Protein AF-A0A8S2T6W1-F1 (afdb_monomer)

Sequence (109 aa):
CVDIVRSSWGAINRIGSTASGLQRLGNLFKLCNPLKSVDELKNWLLDMYGNIAMVDYPYPTSFLADLPAFPARVFCSNVTSAILRLRKNDDEDVVRRIIKGTNVFFNYT

Secondary structure (DSSP, 8-state):
-HHHHHHHHHHHHHHTTSHHHHHHHHHHTT-SS--S-HHHHHHHHHHHHHHHHHT--SS-EESSSEE-SSHHHHHHHHHHS---S--TT-HHHHHHHHHHHHHHHHS--

Structure (mmCIF, N/CA/C/O backbone):
data_AF-A0A8S2T6W1-F1
#
_entry.id   AF-A0A8S2T6W1-F1
#
loop_
_atom_site.group_PDB
_atom_site.id
_atom_site.type_symbol
_atom_site.label_atom_id
_atom_site.label_alt_id
_atom_site.label_comp_id
_atom_site.label_asym_id
_atom_site.label_entity_id
_atom_site.label_seq_id
_atom_site.pdbx_PDB_ins_code
_atom_site.Cartn_x
_atom_site.Cartn_y
_atom_site.Cartn_z
_atom_site.occupancy
_atom_site.B_iso_or_equiv
_atom_site.auth_seq_id
_atom_site.auth_comp_id
_atom_site.auth_asym_id
_atom_site.auth_atom_id
_atom_site.pdbx_PDB_model_num
ATOM 1 N N . CYS A 1 1 ? 1.635 -12.422 -4.106 1.00 92.12 1 CYS A N 1
ATOM 2 C CA . CYS A 1 1 ? 1.424 -10.959 -4.030 1.00 92.12 1 CYS A CA 1
ATOM 3 C C . CYS A 1 1 ? -0.065 -10.645 -3.963 1.00 92.12 1 CYS A C 1
ATOM 5 O O . CYS A 1 1 ? -0.513 -10.195 -2.918 1.00 92.12 1 CYS A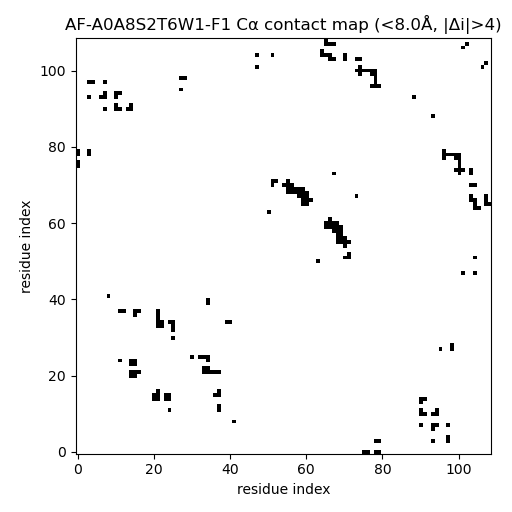 O 1
ATOM 7 N N . VAL A 1 2 ? -0.832 -10.975 -5.011 1.00 94.75 2 VAL A N 1
ATOM 8 C CA . VAL A 1 2 ? -2.289 -10.748 -5.090 1.00 94.75 2 VAL A CA 1
ATOM 9 C C . VAL A 1 2 ? -3.044 -11.222 -3.846 1.00 94.75 2 VAL A C 1
ATOM 11 O O . VAL A 1 2 ? -3.838 -10.463 -3.311 1.00 94.75 2 VAL A O 1
ATOM 14 N N . ASP A 1 3 ? -2.766 -12.423 -3.333 1.00 93.62 3 ASP A N 1
ATOM 15 C CA . ASP A 1 3 ? -3.500 -12.943 -2.169 1.00 93.62 3 ASP A CA 1
ATOM 16 C C . ASP A 1 3 ? -3.275 -12.132 -0.887 1.00 93.62 3 ASP A C 1
ATOM 18 O O . ASP A 1 3 ? -4.201 -11.988 -0.097 1.00 93.62 3 ASP A O 1
ATOM 22 N N . ILE A 1 4 ? -2.082 -11.553 -0.705 1.00 93.38 4 ILE A N 1
ATOM 23 C CA . ILE A 1 4 ? -1.765 -10.686 0.444 1.00 93.38 4 ILE A CA 1
ATOM 24 C C . ILE A 1 4 ? -2.468 -9.336 0.289 1.00 93.38 4 ILE A C 1
ATOM 26 O O . ILE A 1 4 ? -3.043 -8.827 1.244 1.00 93.38 4 ILE A O 1
ATOM 30 N N . VAL A 1 5 ? -2.475 -8.771 -0.924 1.00 95.94 5 VAL A N 1
ATOM 31 C CA . VAL A 1 5 ? -3.226 -7.538 -1.215 1.00 95.94 5 VAL A CA 1
ATOM 32 C C . VAL A 1 5 ? -4.729 -7.767 -1.03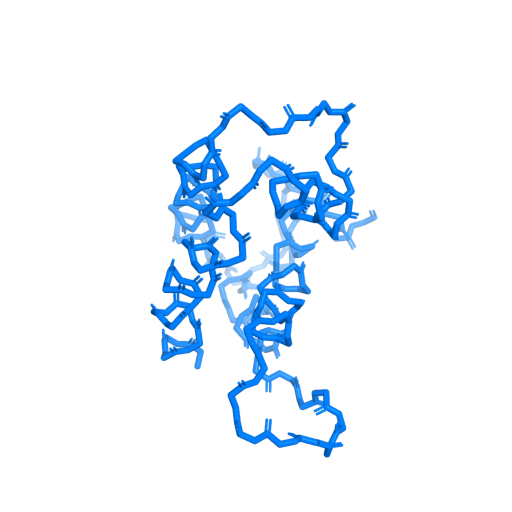9 1.00 95.94 5 VAL A C 1
ATOM 34 O O . VAL A 1 5 ? -5.427 -6.927 -0.492 1.00 95.94 5 VAL A O 1
ATOM 37 N N . ARG A 1 6 ? -5.251 -8.927 -1.445 1.00 96.06 6 ARG A N 1
ATOM 38 C CA . ARG A 1 6 ? -6.667 -9.261 -1.265 1.00 96.06 6 ARG A CA 1
ATOM 39 C C . ARG A 1 6 ? -7.022 -9.459 0.210 1.00 96.06 6 ARG A C 1
ATOM 41 O O . ARG A 1 6 ? -8.079 -9.003 0.640 1.00 96.06 6 ARG A O 1
ATOM 48 N N . SER A 1 7 ? -6.172 -10.139 0.981 1.00 95.00 7 SER A N 1
ATOM 49 C CA . SER A 1 7 ? -6.424 -10.379 2.406 1.00 95.00 7 SER A CA 1
ATOM 50 C C . SER A 1 7 ? -6.259 -9.120 3.261 1.00 95.00 7 SER A C 1
ATOM 52 O O . SER A 1 7 ? -6.933 -9.004 4.290 1.00 95.00 7 SER A O 1
ATOM 54 N N . SER A 1 8 ? -5.434 -8.159 2.826 1.00 96.19 8 SER A N 1
ATOM 55 C CA . SER A 1 8 ? -5.196 -6.913 3.561 1.00 96.19 8 SER A CA 1
ATOM 56 C C . SER A 1 8 ? -6.456 -6.077 3.737 1.00 96.19 8 SER A C 1
ATOM 58 O O . SER A 1 8 ? -6.626 -5.478 4.793 1.00 96.19 8 SER A O 1
ATOM 60 N N . TRP A 1 9 ? -7.391 -6.101 2.785 1.00 98.06 9 TRP A N 1
ATOM 61 C CA . TRP A 1 9 ? -8.672 -5.403 2.924 1.00 98.06 9 TRP A CA 1
ATOM 62 C C . TRP A 1 9 ? -9.465 -5.884 4.139 1.00 98.06 9 TRP A C 1
ATOM 64 O O . TRP A 1 9 ? -9.993 -5.080 4.906 1.00 98.06 9 TRP A O 1
ATOM 74 N N . GLY A 1 10 ? -9.506 -7.202 4.348 1.00 97.75 10 GLY A N 1
ATOM 75 C CA . GLY A 1 10 ? -10.135 -7.793 5.524 1.00 97.75 10 GLY A CA 1
ATOM 76 C C . GLY A 1 10 ? -9.387 -7.449 6.811 1.00 97.75 10 GLY A C 1
ATOM 77 O O . GLY A 1 10 ? -10.025 -7.133 7.810 1.00 97.75 10 GLY A O 1
ATOM 78 N N . ALA A 1 11 ? -8.052 -7.474 6.775 1.00 96.81 11 ALA A N 1
ATOM 79 C CA . ALA A 1 11 ? -7.210 -7.132 7.919 1.00 96.81 11 ALA A CA 1
ATOM 80 C C . ALA A 1 11 ? -7.380 -5.664 8.347 1.00 96.81 11 ALA A C 1
ATOM 82 O O . ALA A 1 11 ? -7.593 -5.383 9.522 1.00 96.81 11 ALA A O 1
ATOM 83 N N . ILE A 1 12 ? -7.377 -4.731 7.391 1.00 98.19 12 ILE A N 1
ATOM 84 C CA . ILE A 1 12 ? -7.609 -3.300 7.627 1.00 98.19 12 ILE A CA 1
ATOM 85 C C . ILE A 1 12 ? -8.990 -3.078 8.247 1.00 98.19 12 ILE A C 1
ATOM 87 O O . ILE A 1 12 ? -9.095 -2.364 9.240 1.00 98.19 12 ILE A O 1
ATOM 91 N N . ASN A 1 13 ? -10.035 -3.719 7.712 1.00 98.31 13 ASN A N 1
ATOM 92 C CA . ASN A 1 13 ? -11.385 -3.605 8.266 1.00 98.31 13 ASN A CA 1
ATOM 93 C C . ASN A 1 13 ? -11.465 -4.134 9.707 1.00 98.31 13 ASN A C 1
ATOM 95 O O . ASN A 1 13 ? -12.103 -3.507 10.548 1.00 98.31 13 ASN A O 1
ATOM 99 N N . ARG A 1 14 ? -10.829 -5.277 10.000 1.00 97.81 14 ARG A N 1
ATOM 100 C CA . ARG A 1 14 ? -10.832 -5.876 11.345 1.00 97.81 14 ARG A CA 1
ATOM 101 C C . ARG A 1 14 ? -10.047 -5.046 12.355 1.00 97.81 14 ARG A C 1
ATOM 103 O O . ARG A 1 14 ? -10.539 -4.831 13.454 1.00 97.81 14 ARG A O 1
ATOM 110 N N . ILE A 1 15 ? -8.865 -4.546 11.988 1.00 97.19 15 ILE A N 1
ATOM 111 C CA . ILE A 1 15 ? -8.077 -3.676 12.872 1.00 97.19 15 ILE A CA 1
ATOM 112 C C . ILE A 1 15 ? -8.815 -2.352 13.077 1.00 97.19 15 ILE A C 1
ATOM 114 O O . ILE A 1 15 ? -9.000 -1.923 14.208 1.00 97.19 15 ILE A O 1
ATOM 118 N N . GLY A 1 16 ? -9.266 -1.710 12.000 1.00 97.81 16 GLY A N 1
ATOM 119 C CA . GLY A 1 16 ? -9.879 -0.383 12.024 1.00 97.81 16 GLY A CA 1
ATOM 120 C C . GLY A 1 16 ? -11.348 -0.340 12.451 1.00 97.81 16 GLY A C 1
ATOM 121 O O . GLY A 1 16 ? -11.969 0.711 12.325 1.00 97.81 16 GLY A O 1
ATOM 122 N N . SER A 1 17 ? -11.921 -1.434 12.966 1.00 97.69 17 SER A N 1
ATOM 123 C CA . SER A 1 17 ? -13.318 -1.464 13.430 1.00 97.69 17 SER A CA 1
ATOM 124 C C . SER A 1 17 ? -13.548 -0.690 14.735 1.00 97.69 17 SER A C 1
ATOM 126 O O . SER A 1 17 ? -14.682 -0.563 15.191 1.00 97.69 17 SER A O 1
ATOM 128 N N . THR A 1 18 ? -12.479 -0.207 15.370 1.00 98.00 18 THR A N 1
ATOM 129 C CA . THR A 1 18 ? -12.510 0.562 16.618 1.00 98.00 18 THR A CA 1
ATOM 130 C C . THR A 1 18 ? -11.686 1.841 16.480 1.00 98.00 18 THR A C 1
ATOM 132 O O . THR A 1 18 ? -10.775 1.916 15.656 1.00 98.00 18 THR A O 1
ATOM 135 N N . ALA A 1 19 ? -11.956 2.845 17.319 1.00 97.50 19 ALA A N 1
ATOM 136 C CA . ALA A 1 19 ? -11.198 4.100 17.314 1.00 97.50 19 ALA A CA 1
ATOM 137 C C . ALA A 1 19 ? -9.702 3.894 17.629 1.00 97.50 19 ALA A C 1
ATOM 139 O O . ALA A 1 19 ? -8.841 4.462 16.958 1.00 97.50 19 ALA A O 1
ATOM 140 N N . SER A 1 20 ? -9.378 3.029 18.598 1.00 97.62 20 SER A N 1
ATOM 141 C CA . SER A 1 20 ? -7.990 2.647 18.900 1.00 97.62 20 SER A CA 1
ATOM 142 C C . SER A 1 20 ? -7.348 1.878 17.743 1.00 97.62 20 SER A C 1
ATOM 144 O O . SER A 1 20 ? -6.164 2.049 17.463 1.00 97.62 20 SER A O 1
ATOM 146 N N . GLY A 1 21 ? -8.137 1.082 17.026 1.00 97.81 21 GLY A N 1
ATOM 147 C CA . GLY A 1 21 ? -7.757 0.409 15.793 1.00 97.81 21 GLY A CA 1
ATOM 148 C C . GLY A 1 21 ? -7.403 1.354 14.644 1.00 97.81 21 GLY A C 1
ATOM 149 O O . GLY A 1 21 ? -6.361 1.196 14.009 1.00 97.81 21 GLY A O 1
ATOM 150 N N . LEU A 1 22 ? -8.220 2.384 14.405 1.00 98.12 22 LEU A N 1
ATOM 151 C CA . LEU A 1 22 ? -7.927 3.440 13.428 1.00 98.12 22 LEU A CA 1
ATOM 152 C C . LEU A 1 22 ? -6.653 4.205 13.794 1.00 98.12 22 LEU A C 1
ATOM 154 O O . LEU A 1 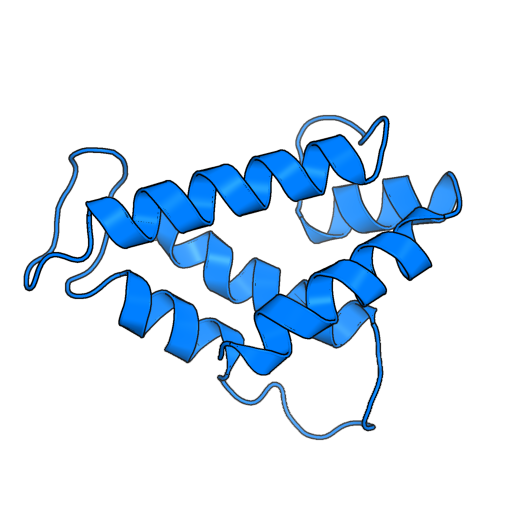22 ? -5.800 4.429 12.935 1.00 98.12 22 LEU A O 1
ATOM 158 N N . GLN A 1 23 ? -6.480 4.540 15.076 1.00 97.94 23 GLN A N 1
ATOM 159 C CA . GLN A 1 23 ? -5.245 5.146 15.569 1.00 97.94 23 GLN A CA 1
ATOM 160 C C . GLN A 1 23 ? -4.041 4.219 15.349 1.00 97.94 23 GLN A C 1
ATOM 162 O O . GLN A 1 23 ? -2.982 4.665 14.908 1.00 97.94 23 GLN A O 1
ATOM 167 N N . ARG A 1 24 ? -4.198 2.915 15.608 1.00 97.62 24 ARG A N 1
ATOM 168 C CA . ARG A 1 24 ? -3.157 1.909 15.369 1.00 97.62 24 ARG A CA 1
ATOM 169 C C . ARG A 1 24 ? -2.769 1.845 13.895 1.00 97.62 24 ARG A C 1
ATOM 171 O O . ARG A 1 24 ? -1.576 1.865 13.609 1.00 97.62 24 ARG A O 1
ATOM 178 N N . LEU A 1 25 ? -3.736 1.815 12.978 1.00 98.00 25 LEU A N 1
ATOM 179 C CA . LEU A 1 25 ? -3.478 1.862 11.536 1.00 98.00 25 LEU A CA 1
ATOM 180 C C . LEU A 1 25 ? -2.747 3.148 11.144 1.00 98.00 25 LEU A C 1
ATOM 182 O O . LEU A 1 25 ? -1.709 3.067 10.493 1.00 98.00 25 LEU A O 1
ATOM 186 N N . GLY A 1 26 ? -3.217 4.313 11.599 1.00 97.44 26 GLY A N 1
ATOM 187 C CA . GLY A 1 26 ? -2.545 5.590 11.341 1.00 97.44 26 GLY A CA 1
ATOM 188 C C . GLY A 1 26 ? -1.080 5.581 11.786 1.00 97.44 26 GLY A C 1
ATOM 189 O O . GLY A 1 26 ? -0.197 5.962 11.021 1.00 97.44 26 GLY A O 1
ATOM 190 N N . ASN A 1 27 ? -0.805 5.035 12.973 1.00 97.12 27 ASN A N 1
ATOM 191 C CA . ASN A 1 27 ? 0.553 4.896 13.500 1.00 97.12 27 ASN A CA 1
ATOM 192 C C . ASN A 1 27 ? 1.413 3.909 12.693 1.00 97.12 27 ASN A C 1
ATOM 194 O O . ASN A 1 27 ? 2.587 4.180 12.449 1.00 97.12 27 ASN A O 1
ATOM 198 N N . LEU A 1 28 ? 0.855 2.766 12.278 1.00 95.38 28 LEU A N 1
ATOM 199 C CA . LEU A 1 28 ? 1.573 1.768 11.474 1.00 95.38 28 LEU A CA 1
ATOM 200 C C . LEU A 1 28 ? 1.992 2.335 10.115 1.00 95.38 28 LEU A C 1
ATOM 202 O O . LEU A 1 28 ? 3.138 2.154 9.705 1.00 95.38 28 LEU A O 1
ATOM 206 N N . PHE A 1 29 ? 1.078 3.043 9.452 1.00 95.62 29 PHE A N 1
ATOM 207 C CA . PHE A 1 29 ? 1.326 3.721 8.180 1.00 95.62 29 PHE A CA 1
ATOM 208 C C . PHE A 1 29 ? 2.101 5.039 8.331 1.00 95.62 29 PHE A C 1
ATOM 210 O O . PHE A 1 29 ? 2.461 5.637 7.323 1.00 95.62 29 PHE A O 1
ATOM 217 N N . LYS A 1 30 ? 2.387 5.479 9.567 1.00 95.62 30 LYS A N 1
ATOM 218 C CA . LYS A 1 30 ? 3.038 6.762 9.880 1.00 95.62 30 LYS A CA 1
ATOM 219 C C . LYS A 1 30 ? 2.336 7.960 9.225 1.00 95.62 30 LYS A C 1
ATOM 221 O O . LYS A 1 30 ? 2.989 8.859 8.702 1.00 95.62 30 LYS A O 1
ATOM 226 N N . LEU A 1 31 ? 1.006 7.957 9.231 1.00 95.25 31 LEU A N 1
ATOM 227 C CA . LEU A 1 31 ? 0.218 9.033 8.635 1.00 95.25 31 LEU A CA 1
ATOM 228 C C . LEU A 1 31 ? 0.353 10.319 9.454 1.00 95.25 31 LEU A C 1
ATOM 230 O O . LEU A 1 31 ? 0.371 10.287 10.683 1.00 95.25 31 LEU A O 1
ATOM 234 N N . CYS A 1 32 ? 0.396 11.459 8.765 1.00 95.31 32 CYS A N 1
ATOM 235 C CA . CYS A 1 32 ? 0.514 12.770 9.405 1.00 95.31 32 CYS A CA 1
ATOM 236 C C . CYS A 1 32 ? -0.745 13.157 10.194 1.00 95.31 32 CYS A C 1
ATOM 238 O O . CYS A 1 32 ? -0.657 13.884 11.178 1.00 95.31 32 CYS A O 1
ATOM 240 N N . ASN A 1 33 ? -1.911 12.676 9.751 1.00 95.75 33 ASN A N 1
ATOM 241 C CA . ASN A 1 33 ? -3.207 12.960 10.357 1.00 95.75 33 ASN A CA 1
ATOM 242 C C . ASN A 1 33 ? -3.898 11.657 10.791 1.00 95.75 33 ASN A C 1
ATOM 244 O O . ASN A 1 33 ? -3.727 10.629 10.129 1.00 95.75 33 ASN A O 1
ATOM 248 N N . PRO A 1 34 ? -4.704 11.683 11.869 1.00 95.88 34 PRO A N 1
ATOM 249 C CA . PRO A 1 34 ? -5.503 10.532 12.272 1.00 95.88 34 PRO A CA 1
ATOM 250 C C . PRO A 1 34 ? -6.511 10.127 11.189 1.00 95.88 34 PRO A C 1
ATOM 252 O O . PRO A 1 34 ? -7.184 10.986 10.618 1.00 95.88 34 PRO A O 1
ATOM 255 N N . LEU A 1 35 ? -6.664 8.819 10.967 1.00 97.00 35 LEU A N 1
ATOM 256 C CA . LEU A 1 35 ? -7.686 8.275 10.070 1.00 97.00 35 LEU A CA 1
ATOM 257 C C . LEU A 1 35 ? -9.083 8.514 10.636 1.00 97.00 35 LEU A C 1
ATOM 259 O O . LEU A 1 35 ? -9.352 8.182 11.795 1.00 97.00 35 LEU A O 1
ATOM 263 N N . LYS A 1 36 ? -9.990 9.019 9.797 1.00 95.06 36 LYS A N 1
ATOM 264 C CA . LYS A 1 36 ? -11.407 9.170 10.166 1.00 95.06 36 LYS A CA 1
ATOM 265 C C . LYS A 1 36 ? -12.200 7.891 9.924 1.00 95.06 36 LYS A C 1
ATOM 267 O O . LYS A 1 36 ? -13.167 7.624 10.631 1.00 95.06 36 LYS A O 1
ATOM 272 N N . SER A 1 37 ? -11.799 7.101 8.930 1.00 97.31 37 SER A N 1
ATOM 273 C CA . SER A 1 37 ? -12.411 5.815 8.606 1.00 97.31 37 SER A CA 1
ATOM 274 C C . SER A 1 37 ? -11.415 4.879 7.923 1.00 97.31 37 SER A C 1
ATOM 276 O O . SER A 1 37 ? -10.373 5.300 7.419 1.00 97.31 37 SER A O 1
ATOM 278 N N . VAL A 1 38 ? -11.751 3.588 7.872 1.00 97.69 38 VAL A N 1
ATOM 279 C CA . VAL A 1 38 ? -10.979 2.604 7.097 1.00 97.69 38 VAL A CA 1
ATOM 280 C C . VAL A 1 38 ? -11.043 2.863 5.592 1.00 97.69 38 VAL A C 1
ATOM 282 O O . VAL A 1 38 ? -10.109 2.510 4.878 1.00 97.69 38 VAL A O 1
ATOM 285 N N . ASP A 1 39 ? -12.116 3.484 5.100 1.00 98.12 39 ASP A N 1
ATOM 286 C CA . ASP A 1 39 ? -12.292 3.733 3.668 1.00 98.12 39 ASP A CA 1
ATOM 287 C C . ASP A 1 39 ? -11.346 4.817 3.149 1.00 98.12 39 ASP A C 1
ATOM 289 O O . ASP A 1 39 ? -10.872 4.705 2.024 1.00 98.12 39 ASP A O 1
ATOM 293 N N . GLU A 1 40 ? -10.981 5.797 3.981 1.00 97.31 40 GLU A N 1
ATOM 294 C CA . GLU A 1 40 ? -9.939 6.781 3.657 1.00 97.31 40 GLU A CA 1
ATOM 295 C C . GLU A 1 40 ? -8.608 6.086 3.325 1.00 97.31 40 GLU A C 1
ATOM 297 O O . GLU A 1 40 ? -8.036 6.295 2.254 1.00 97.31 40 GLU A O 1
ATOM 302 N N . LEU A 1 41 ? -8.165 5.175 4.198 1.00 97.94 41 LEU A N 1
ATOM 303 C CA . LEU A 1 41 ? -6.946 4.395 3.982 1.00 97.94 41 LEU A CA 1
ATOM 304 C C . LEU A 1 41 ? -7.064 3.472 2.761 1.00 97.94 41 LEU A C 1
ATOM 306 O O . LEU A 1 41 ? -6.113 3.324 1.995 1.00 97.94 41 LEU A O 1
ATOM 310 N N . LYS A 1 42 ? -8.222 2.831 2.574 1.00 98.44 42 LYS A N 1
ATOM 311 C CA . LYS A 1 42 ? -8.428 1.888 1.468 1.00 98.44 42 LYS A CA 1
ATOM 312 C C . LYS A 1 42 ? -8.444 2.578 0.109 1.00 98.44 42 LYS A C 1
ATOM 314 O O . LYS A 1 42 ? -7.846 2.048 -0.823 1.00 98.44 42 LYS A O 1
ATOM 319 N N . ASN A 1 43 ? -9.077 3.743 0.008 1.00 98.19 43 ASN A N 1
ATOM 320 C CA . ASN A 1 43 ? -9.089 4.537 -1.217 1.00 98.19 43 ASN A CA 1
ATOM 321 C C . ASN A 1 43 ? -7.678 5.025 -1.559 1.00 98.19 43 ASN A C 1
ATOM 323 O O . ASN A 1 43 ? -7.234 4.841 -2.686 1.00 98.19 43 ASN A O 1
ATOM 327 N N . TRP A 1 44 ? -6.923 5.511 -0.569 1.00 97.12 44 TRP A N 1
ATOM 328 C CA . TRP A 1 44 ? -5.524 5.901 -0.766 1.00 97.12 44 TRP A CA 1
ATOM 329 C C . TRP A 1 44 ? -4.643 4.746 -1.281 1.00 97.12 44 TRP A C 1
ATOM 331 O O . TRP A 1 44 ? -3.841 4.927 -2.199 1.00 97.12 44 TRP A O 1
ATOM 341 N N . LEU A 1 45 ? -4.819 3.534 -0.740 1.00 98.19 45 LEU A N 1
ATOM 342 C CA . LEU A 1 45 ? -4.130 2.337 -1.238 1.00 98.19 45 LEU A CA 1
ATOM 343 C C . LEU A 1 45 ? -4.552 1.974 -2.668 1.00 98.19 45 LEU A C 1
ATOM 345 O O . LEU A 1 45 ? -3.700 1.604 -3.475 1.00 98.19 45 LEU A O 1
ATOM 349 N N . LEU A 1 46 ? -5.847 2.066 -2.979 1.00 98.06 46 LEU A N 1
ATOM 350 C CA . LEU A 1 46 ? -6.383 1.766 -4.306 1.00 98.06 46 LEU A CA 1
ATOM 351 C C . LEU A 1 46 ? -5.812 2.713 -5.368 1.00 98.06 46 LEU A C 1
ATOM 353 O O . LEU A 1 46 ? -5.351 2.242 -6.410 1.00 98.06 46 LEU A O 1
ATOM 357 N N . ASP A 1 47 ? -5.774 4.012 -5.074 1.00 97.88 47 ASP A N 1
ATOM 358 C CA . ASP A 1 47 ? -5.189 5.028 -5.951 1.00 97.88 47 ASP A CA 1
ATOM 359 C C . ASP A 1 47 ? -3.704 4.747 -6.197 1.00 97.88 47 ASP A C 1
ATOM 361 O O . ASP A 1 47 ? -3.237 4.768 -7.338 1.00 97.88 47 ASP A O 1
ATOM 365 N N . MET A 1 48 ? -2.955 4.392 -5.146 1.00 97.31 48 MET A N 1
ATOM 366 C CA . MET A 1 48 ? -1.552 4.005 -5.292 1.00 97.31 48 MET A CA 1
ATOM 367 C C . MET A 1 48 ? -1.390 2.759 -6.174 1.00 97.31 48 MET A C 1
ATOM 369 O O . MET A 1 48 ? -0.492 2.728 -7.017 1.00 97.31 48 MET A O 1
ATOM 373 N N . TYR A 1 49 ? -2.234 1.730 -6.012 1.00 97.94 49 TYR A N 1
ATOM 374 C CA . TYR A 1 49 ? -2.169 0.526 -6.852 1.00 97.94 49 TYR A CA 1
ATOM 375 C C . TYR A 1 49 ? -2.425 0.860 -8.322 1.00 97.94 49 TYR A C 1
ATOM 377 O O . TYR A 1 49 ? -1.709 0.352 -9.187 1.00 97.94 49 TYR A O 1
ATOM 385 N N . GLY A 1 50 ? -3.390 1.742 -8.598 1.00 97.75 50 GLY A N 1
ATOM 386 C CA . GLY A 1 50 ? -3.632 2.275 -9.938 1.00 97.75 50 GLY A CA 1
ATOM 387 C C . GLY A 1 50 ? -2.411 3.006 -10.494 1.00 97.75 50 GLY A C 1
ATOM 388 O O . GLY A 1 50 ? -1.971 2.708 -11.603 1.00 97.75 50 GLY A O 1
ATOM 389 N N . ASN A 1 51 ? -1.804 3.892 -9.701 1.00 97.50 51 ASN A N 1
ATOM 390 C CA . ASN A 1 51 ? -0.610 4.633 -10.104 1.00 97.50 51 ASN A CA 1
ATOM 391 C C . ASN A 1 51 ? 0.560 3.708 -10.439 1.00 97.50 51 ASN A C 1
ATOM 393 O O . ASN A 1 51 ? 1.117 3.843 -11.524 1.00 97.50 51 ASN A O 1
ATOM 397 N N . ILE A 1 52 ? 0.892 2.739 -9.575 1.00 96.31 52 ILE A N 1
ATOM 398 C CA . ILE A 1 52 ? 1.955 1.757 -9.852 1.00 96.31 52 ILE A CA 1
ATOM 399 C C . ILE A 1 52 ? 1.675 0.975 -11.141 1.00 96.31 52 ILE A C 1
ATOM 401 O O . ILE A 1 52 ? 2.605 0.740 -11.907 1.00 96.31 52 ILE A O 1
ATOM 405 N N . ALA A 1 53 ? 0.423 0.583 -11.398 1.00 96.75 53 ALA A N 1
ATOM 406 C CA . ALA A 1 53 ? 0.070 -0.150 -12.612 1.00 96.75 53 ALA A CA 1
ATOM 407 C C . ALA A 1 53 ? 0.236 0.698 -13.886 1.00 96.75 53 ALA A C 1
ATOM 409 O O . ALA A 1 53 ? 0.660 0.176 -14.914 1.00 96.75 53 ALA A O 1
ATOM 410 N N . MET A 1 54 ? -0.068 1.998 -13.825 1.00 96.88 54 MET A N 1
ATOM 411 C CA . MET A 1 54 ? 0.090 2.910 -14.966 1.00 96.88 54 MET A CA 1
ATOM 412 C C . MET A 1 54 ? 1.555 3.207 -15.301 1.00 96.88 54 MET A C 1
ATOM 414 O O . MET A 1 54 ? 1.867 3.472 -16.459 1.00 96.88 54 MET A O 1
ATOM 418 N N . VAL A 1 55 ? 2.447 3.177 -14.308 1.00 96.56 55 VAL A N 1
ATOM 419 C CA . VAL A 1 55 ? 3.862 3.560 -14.461 1.00 96.56 55 VAL A CA 1
ATOM 420 C C . VAL A 1 55 ? 4.828 2.379 -14.326 1.00 96.56 55 VAL A C 1
ATOM 422 O O . VAL A 1 55 ? 5.981 2.563 -13.938 1.00 96.56 55 VAL A O 1
ATOM 425 N N . ASP A 1 56 ? 4.388 1.158 -14.653 1.00 98.12 56 ASP A N 1
ATOM 426 C CA . ASP A 1 56 ? 5.205 -0.064 -14.567 1.00 98.12 56 ASP A CA 1
ATOM 427 C C . ASP A 1 56 ? 6.246 -0.179 -15.703 1.00 98.12 56 ASP A C 1
ATOM 429 O O . ASP A 1 56 ? 6.250 -1.113 -16.506 1.00 98.12 56 ASP A O 1
ATOM 433 N N . TYR A 1 57 ? 7.128 0.816 -15.806 1.00 97.88 57 TYR A N 1
ATOM 434 C CA . TYR A 1 57 ? 8.124 0.932 -16.869 1.00 97.88 57 TYR A CA 1
ATOM 435 C C . TYR A 1 57 ? 9.375 0.074 -16.615 1.00 97.88 57 TYR A C 1
ATOM 437 O O . TYR A 1 57 ? 9.773 -0.124 -15.467 1.00 97.88 57 TYR A O 1
ATOM 445 N N . PRO A 1 58 ? 10.080 -0.381 -17.671 1.00 98.06 58 PRO A N 1
ATOM 446 C CA . PRO A 1 58 ? 11.279 -1.214 -17.545 1.00 98.06 58 PRO A CA 1
ATOM 447 C C . PRO A 1 58 ? 12.559 -0.439 -17.164 1.00 98.06 58 PRO A C 1
ATOM 449 O O . PRO A 1 58 ? 13.659 -0.979 -17.280 1.00 98.06 58 PRO A O 1
ATOM 452 N N . TYR A 1 59 ? 12.445 0.814 -16.722 1.00 97.44 59 TYR A N 1
ATOM 453 C CA . TYR A 1 59 ? 13.551 1.688 -16.319 1.00 97.44 59 TYR A CA 1
ATOM 454 C C . TYR A 1 59 ? 13.116 2.619 -15.171 1.00 97.44 59 TYR A C 1
ATOM 456 O O . TYR A 1 59 ? 11.913 2.826 -14.998 1.00 97.44 59 TYR A O 1
ATOM 464 N N . PRO A 1 60 ? 14.055 3.178 -14.380 1.00 97.19 60 PRO A N 1
ATOM 465 C CA . PRO A 1 60 ? 13.720 4.136 -13.330 1.00 97.19 60 PRO A CA 1
ATOM 466 C C . PRO A 1 60 ? 13.061 5.395 -13.895 1.00 97.19 60 PRO A C 1
ATOM 468 O O . PRO A 1 60 ? 13.475 5.891 -14.944 1.00 97.19 60 PRO A O 1
ATOM 471 N N . THR A 1 61 ? 12.059 5.927 -13.198 1.00 96.12 61 THR A N 1
ATOM 472 C CA . THR A 1 61 ? 11.344 7.140 -13.626 1.00 96.12 61 THR A CA 1
ATOM 473 C C . THR A 1 61 ? 11.043 8.061 -12.455 1.00 96.12 61 THR A C 1
ATOM 475 O O . THR A 1 61 ? 1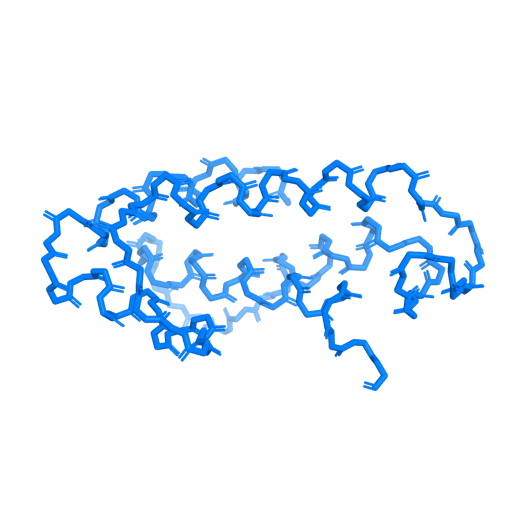0.914 7.593 -11.331 1.00 96.12 61 THR A O 1
ATOM 478 N N . SER A 1 62 ? 10.895 9.355 -12.749 1.00 96.00 62 SER A N 1
ATOM 479 C CA . SER A 1 62 ? 10.535 10.408 -11.784 1.00 96.00 62 SER A CA 1
ATOM 480 C C . SER A 1 62 ? 9.313 11.202 -12.268 1.00 96.00 62 SER A C 1
ATOM 482 O O . SER A 1 62 ? 9.296 12.427 -12.221 1.00 96.00 62 SER A O 1
ATOM 484 N N . PHE A 1 63 ? 8.313 10.515 -12.839 1.00 93.38 63 PHE A N 1
ATOM 485 C CA . PHE A 1 63 ? 7.125 11.168 -13.410 1.00 93.38 63 PHE A CA 1
ATOM 486 C C . PHE A 1 63 ? 6.050 11.470 -12.355 1.00 93.38 63 PHE A C 1
ATOM 488 O O . PHE A 1 63 ? 5.666 12.622 -12.187 1.00 93.38 63 PHE A O 1
ATOM 495 N N . LEU A 1 64 ? 5.572 10.441 -11.643 1.00 93.62 64 LEU A N 1
ATOM 496 C CA . LEU A 1 64 ? 4.619 10.592 -10.527 1.00 93.62 64 LEU A CA 1
ATOM 497 C C . LEU A 1 64 ? 5.314 10.578 -9.160 1.00 93.62 64 LEU A C 1
ATOM 499 O O . LEU A 1 64 ? 4.869 11.236 -8.226 1.00 93.62 64 LEU A O 1
ATOM 503 N N . ALA 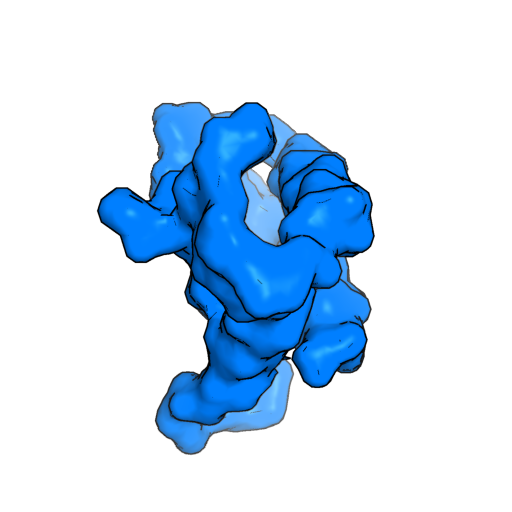A 1 65 ? 6.380 9.794 -9.056 1.00 94.56 65 ALA A N 1
ATOM 504 C CA . ALA A 1 65 ? 7.260 9.639 -7.910 1.00 94.56 65 ALA A CA 1
ATOM 505 C C . ALA A 1 65 ? 8.605 9.117 -8.434 1.00 94.56 65 ALA A C 1
ATOM 507 O O . ALA A 1 65 ? 8.671 8.657 -9.579 1.00 94.56 65 ALA A O 1
ATOM 508 N N . ASP A 1 66 ? 9.647 9.155 -7.607 1.00 97.19 66 ASP A N 1
ATOM 509 C CA . ASP A 1 66 ? 10.893 8.449 -7.898 1.00 97.19 66 ASP A CA 1
ATOM 510 C C . ASP A 1 66 ? 10.665 6.946 -7.747 1.00 97.19 66 ASP A C 1
ATOM 512 O O . ASP A 1 66 ? 10.376 6.454 -6.657 1.00 97.19 66 ASP A O 1
ATOM 516 N N . LEU A 1 67 ? 10.771 6.209 -8.851 1.00 97.50 67 LEU A N 1
ATOM 517 C CA . LEU A 1 67 ? 10.436 4.790 -8.914 1.00 97.50 67 LEU A CA 1
ATOM 518 C C . LEU A 1 67 ? 11.560 3.966 -9.557 1.00 97.50 67 LEU A C 1
ATOM 520 O O . LEU A 1 67 ? 12.202 4.427 -10.508 1.00 97.50 67 LEU A O 1
ATOM 524 N N . PRO A 1 68 ? 11.779 2.718 -9.096 1.00 97.31 68 PRO A N 1
ATOM 525 C CA . PRO A 1 68 ? 12.679 1.773 -9.752 1.00 97.31 68 PRO A CA 1
ATOM 526 C C . PRO A 1 68 ? 12.126 1.311 -11.103 1.00 97.31 68 PRO A C 1
ATOM 528 O O . PRO A 1 68 ? 10.953 1.497 -11.409 1.00 97.31 68 PRO A O 1
ATOM 531 N N . ALA A 1 69 ? 12.956 0.597 -11.867 1.00 97.56 69 ALA A N 1
ATOM 532 C CA . ALA A 1 69 ? 12.466 -0.234 -12.962 1.00 97.56 69 ALA A CA 1
ATOM 533 C C . ALA A 1 69 ? 11.512 -1.324 -12.437 1.00 97.56 69 ALA A C 1
ATOM 535 O O . ALA A 1 69 ? 11.805 -1.987 -11.437 1.00 97.56 69 ALA A O 1
ATOM 536 N N . PHE A 1 70 ? 10.412 -1.545 -13.154 1.00 98.00 70 PHE A N 1
ATOM 537 C CA . PHE A 1 70 ? 9.346 -2.493 -12.820 1.00 98.00 70 PHE A CA 1
ATOM 538 C C . PHE A 1 70 ? 8.785 -2.290 -11.400 1.00 98.00 70 PHE A C 1
ATOM 540 O O . PHE A 1 70 ? 8.837 -3.214 -10.572 1.00 98.00 70 PHE A O 1
ATOM 547 N N . PRO A 1 71 ? 8.271 -1.091 -11.065 1.00 97.88 71 PRO A N 1
ATOM 548 C CA . PRO A 1 71 ? 7.805 -0.775 -9.719 1.00 97.88 71 PRO A CA 1
ATOM 549 C C . PRO A 1 71 ? 6.713 -1.729 -9.218 1.00 97.88 71 PRO A C 1
ATOM 551 O O . PRO A 1 71 ? 6.701 -2.039 -8.024 1.00 97.88 71 PRO A O 1
ATOM 554 N N . ALA A 1 72 ? 5.861 -2.291 -10.087 1.00 97.75 72 ALA A N 1
ATOM 555 C CA . ALA A 1 72 ? 4.872 -3.288 -9.670 1.00 97.75 72 ALA A CA 1
ATOM 556 C C . ALA A 1 72 ? 5.537 -4.586 -9.187 1.00 97.75 72 ALA A C 1
ATOM 558 O O . ALA A 1 72 ? 5.137 -5.180 -8.176 1.00 97.75 72 ALA A O 1
ATOM 559 N N . ARG A 1 73 ? 6.614 -5.010 -9.859 1.00 97.69 73 ARG A N 1
ATOM 560 C CA . ARG A 1 73 ? 7.410 -6.174 -9.453 1.00 97.69 73 ARG A CA 1
ATOM 561 C C . ARG A 1 73 ? 8.131 -5.923 -8.131 1.00 97.69 73 ARG A C 1
ATOM 563 O O . ARG A 1 73 ? 8.128 -6.807 -7.272 1.00 97.69 73 ARG A O 1
ATOM 570 N N . VAL A 1 74 ? 8.718 -4.740 -7.950 1.00 97.25 74 VAL A N 1
ATOM 571 C CA . VAL A 1 74 ? 9.415 -4.367 -6.706 1.00 97.25 74 VAL A CA 1
ATOM 572 C C . VAL A 1 74 ? 8.430 -4.276 -5.539 1.00 97.25 74 VAL A C 1
ATOM 574 O O . VAL A 1 74 ? 8.681 -4.872 -4.490 1.00 97.25 74 VAL A O 1
ATOM 577 N N . PHE A 1 75 ? 7.268 -3.646 -5.739 1.00 97.38 75 PHE A N 1
ATOM 578 C CA . PHE A 1 75 ? 6.164 -3.643 -4.776 1.00 97.38 75 PHE A CA 1
ATOM 579 C C . PHE A 1 75 ? 5.814 -5.071 -4.343 1.00 97.38 75 PHE A C 1
ATOM 581 O O . PHE A 1 75 ? 5.819 -5.394 -3.153 1.00 97.38 75 PHE A O 1
ATOM 588 N N . CYS A 1 76 ? 5.576 -5.965 -5.306 1.00 96.38 76 CYS A N 1
ATOM 589 C CA . CYS A 1 76 ? 5.209 -7.343 -5.007 1.00 96.38 76 CYS A CA 1
ATOM 590 C C . CYS A 1 76 ? 6.322 -8.129 -4.310 1.00 96.38 76 CYS A C 1
ATOM 592 O O . CYS A 1 76 ? 6.027 -8.934 -3.420 1.00 96.38 76 CYS A O 1
ATOM 594 N N . SER A 1 77 ? 7.583 -7.896 -4.672 1.00 95.06 77 SER A N 1
ATOM 595 C CA . SER A 1 77 ? 8.738 -8.461 -3.971 1.00 95.06 77 SER A CA 1
ATOM 596 C C . SER A 1 77 ? 8.739 -8.034 -2.503 1.00 95.06 77 SER A C 1
ATOM 598 O O . SER A 1 77 ? 8.818 -8.876 -1.612 1.00 95.06 77 SER A O 1
ATOM 600 N N . ASN A 1 78 ? 8.511 -6.750 -2.224 1.00 94.31 78 ASN A N 1
ATOM 601 C CA . ASN A 1 78 ? 8.443 -6.229 -0.862 1.00 94.31 78 ASN A CA 1
ATOM 602 C C . ASN A 1 78 ? 7.277 -6.820 -0.057 1.00 94.31 78 ASN A C 1
ATOM 604 O O . ASN A 1 78 ? 7.494 -7.278 1.066 1.00 94.31 78 ASN A O 1
ATOM 608 N N . VAL A 1 79 ? 6.077 -6.893 -0.638 1.00 93.31 79 VAL A N 1
ATOM 609 C CA . VAL A 1 79 ? 4.885 -7.478 0.009 1.00 93.31 79 VAL A CA 1
ATOM 610 C C . VAL A 1 79 ? 5.067 -8.969 0.317 1.00 93.31 79 VAL A C 1
ATOM 612 O O . VAL A 1 79 ? 4.596 -9.472 1.340 1.00 93.31 79 VAL A O 1
ATOM 615 N N . THR A 1 80 ? 5.731 -9.704 -0.576 1.00 90.31 80 THR A N 1
ATOM 616 C CA . THR A 1 80 ? 5.922 -11.158 -0.439 1.00 90.31 80 THR A CA 1
ATOM 617 C C . THR A 1 80 ? 7.200 -11.546 0.290 1.00 90.31 80 THR A C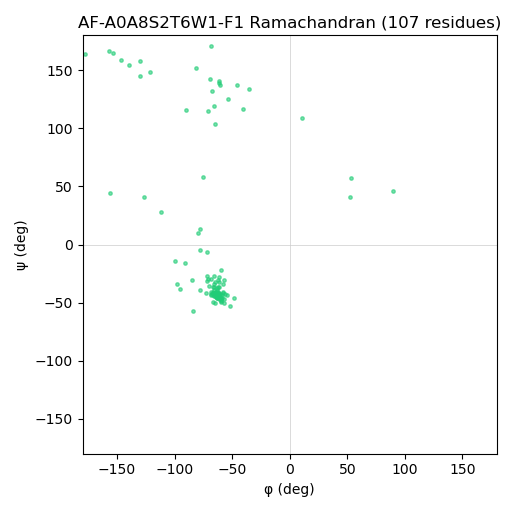 1
ATOM 619 O O . THR A 1 80 ? 7.291 -12.686 0.748 1.00 90.31 80 THR A O 1
ATOM 622 N N . SER A 1 81 ? 8.154 -10.619 0.442 1.00 81.94 81 SER A N 1
ATOM 623 C CA . SER A 1 81 ? 9.401 -10.863 1.159 1.00 81.94 81 SER A CA 1
ATOM 624 C C . SER A 1 81 ? 9.085 -11.402 2.550 1.00 81.94 81 SER A C 1
ATOM 626 O O . SER A 1 81 ? 8.274 -10.838 3.289 1.00 81.94 81 SER A O 1
ATOM 628 N N . ALA A 1 82 ? 9.657 -12.561 2.871 1.00 61.56 82 ALA A N 1
ATOM 629 C CA . ALA A 1 82 ? 9.346 -13.260 4.102 1.00 61.56 82 ALA A CA 1
ATOM 630 C C . ALA A 1 82 ? 9.800 -12.409 5.293 1.00 61.56 82 ALA A C 1
ATOM 632 O O . ALA A 1 82 ? 10.987 -12.361 5.610 1.00 61.56 82 ALA A O 1
ATOM 633 N N . ILE A 1 83 ? 8.857 -11.752 5.974 1.00 58.00 83 ILE A N 1
ATOM 634 C CA . ILE A 1 83 ? 9.077 -11.433 7.379 1.00 58.00 83 ILE A CA 1
ATOM 635 C C . ILE A 1 83 ? 9.112 -12.786 8.087 1.00 58.00 83 ILE A C 1
ATOM 637 O O . ILE A 1 83 ? 8.209 -13.613 7.941 1.00 58.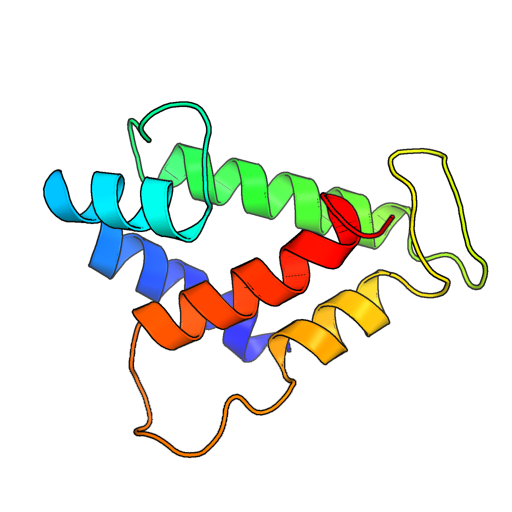00 83 ILE A O 1
ATOM 641 N N . LEU A 1 84 ? 10.270 -13.036 8.695 1.00 49.03 84 LEU A N 1
ATOM 642 C CA . LEU A 1 84 ? 10.669 -14.232 9.419 1.00 49.03 84 LEU A CA 1
ATOM 643 C C . LEU A 1 84 ? 9.487 -14.853 10.170 1.00 49.03 84 LEU A C 1
ATOM 645 O O . LEU A 1 84 ? 8.753 -14.135 10.837 1.00 49.03 84 LEU A O 1
ATOM 649 N N . ARG A 1 85 ? 9.350 -16.182 10.033 1.00 52.97 85 ARG A N 1
ATOM 650 C CA . ARG A 1 85 ? 8.599 -17.113 10.896 1.00 52.97 85 ARG A CA 1
ATOM 651 C C . ARG A 1 85 ? 7.706 -16.416 11.924 1.00 52.97 85 ARG A C 1
ATOM 653 O O . ARG A 1 85 ? 8.257 -15.937 12.901 1.00 52.97 85 ARG A O 1
ATOM 660 N N . LEU A 1 86 ? 6.382 -16.459 11.763 1.00 48.25 86 LEU A N 1
ATOM 661 C CA . LEU A 1 86 ? 5.385 -16.559 12.841 1.00 48.25 86 LEU A CA 1
ATOM 662 C C . LEU A 1 86 ? 3.974 -16.644 12.228 1.00 48.25 86 LEU A C 1
ATOM 664 O O . LEU A 1 86 ? 3.785 -16.490 11.026 1.00 48.25 86 LEU A O 1
ATOM 668 N N . ARG A 1 87 ? 3.029 -17.074 13.060 1.00 50.41 87 ARG A N 1
ATOM 669 C CA . ARG A 1 87 ? 1.773 -17.769 12.745 1.00 50.41 87 ARG A CA 1
ATOM 670 C C . ARG A 1 87 ? 0.951 -17.191 11.582 1.00 50.41 87 ARG A C 1
ATOM 672 O O . ARG A 1 87 ? 0.694 -16.000 11.492 1.00 50.41 87 ARG A O 1
ATOM 679 N N . LYS A 1 88 ? 0.452 -18.114 10.756 1.00 47.59 88 LYS A N 1
ATOM 680 C CA . LYS A 1 88 ? -0.654 -17.935 9.807 1.00 47.59 88 LYS A CA 1
ATOM 681 C C . LYS A 1 88 ? -1.757 -17.083 10.475 1.00 47.59 88 LYS A C 1
ATOM 683 O O . LYS A 1 88 ? -2.337 -17.551 11.451 1.00 47.59 88 LYS A O 1
ATOM 688 N N . ASN A 1 89 ? -2.028 -15.888 9.936 1.00 57.72 89 ASN A N 1
ATOM 689 C CA . ASN A 1 89 ? -3.156 -14.990 10.264 1.00 57.72 89 ASN A CA 1
ATOM 690 C C . ASN A 1 89 ? -2.971 -13.944 11.387 1.00 57.72 89 ASN A C 1
ATOM 692 O O . ASN A 1 89 ? -3.884 -13.767 12.190 1.00 57.72 89 ASN A O 1
ATOM 696 N N . ASP A 1 90 ? -1.861 -13.203 11.425 1.00 84.94 90 ASP A N 1
ATOM 697 C CA . ASP A 1 90 ? -1.866 -11.897 12.106 1.00 84.94 90 ASP A CA 1
ATOM 698 C C . ASP A 1 90 ? -2.247 -10.797 11.099 1.00 84.94 90 ASP A C 1
ATOM 700 O O . ASP A 1 90 ? -1.542 -10.567 10.113 1.00 84.94 90 ASP A O 1
ATOM 704 N N . ASP A 1 91 ? -3.386 -10.139 11.322 1.00 92.25 91 ASP A N 1
ATOM 705 C CA . ASP A 1 91 ? -3.860 -9.028 10.491 1.00 92.25 91 ASP A CA 1
ATOM 706 C C . ASP A 1 91 ? -2.836 -7.888 10.438 1.00 92.25 91 ASP A C 1
ATOM 708 O O . ASP A 1 91 ? -2.672 -7.243 9.398 1.00 92.25 91 ASP A O 1
ATOM 712 N N . GLU A 1 92 ? -2.105 -7.660 11.532 1.00 91.62 92 GLU A N 1
ATOM 713 C CA . GLU A 1 92 ? -1.089 -6.615 11.576 1.00 91.62 92 GLU A CA 1
ATOM 714 C C . GLU A 1 92 ? 0.120 -6.974 10.697 1.00 91.62 92 GLU A C 1
ATOM 716 O O . GLU A 1 92 ? 0.669 -6.093 10.034 1.00 91.62 92 GLU A O 1
ATOM 721 N N . ASP A 1 93 ? 0.502 -8.254 10.608 1.00 90.12 93 ASP A N 1
ATOM 722 C CA . ASP A 1 93 ? 1.561 -8.709 9.692 1.00 90.12 93 ASP A CA 1
ATOM 723 C C . ASP A 1 93 ? 1.165 -8.474 8.232 1.00 90.12 93 ASP A C 1
ATOM 725 O O . ASP A 1 93 ? 1.949 -7.938 7.444 1.00 90.12 93 ASP A O 1
ATOM 729 N N . VAL A 1 94 ? -0.081 -8.802 7.876 1.00 92.69 94 VAL A N 1
ATOM 730 C CA . VAL A 1 94 ? -0.611 -8.533 6.533 1.00 92.69 94 VAL A CA 1
ATOM 731 C C . VAL A 1 94 ? -0.518 -7.039 6.216 1.00 92.69 94 VAL A C 1
ATOM 733 O O . VAL A 1 94 ? -0.011 -6.668 5.156 1.00 92.69 94 VAL A O 1
ATOM 736 N N . VAL A 1 95 ? -0.933 -6.172 7.141 1.00 95.25 95 VAL A N 1
ATOM 737 C CA . VAL A 1 95 ? -0.843 -4.714 6.969 1.00 95.25 95 VAL A CA 1
ATOM 738 C C . VAL A 1 95 ? 0.611 -4.237 6.857 1.00 95.25 95 VAL A C 1
ATOM 740 O O . VAL A 1 95 ? 0.930 -3.444 5.971 1.00 95.25 95 VAL A O 1
ATOM 743 N N . ARG A 1 96 ? 1.528 -4.753 7.681 1.00 94.44 96 ARG A N 1
ATOM 744 C CA . ARG A 1 96 ? 2.963 -4.406 7.630 1.00 94.44 96 ARG A CA 1
ATOM 745 C C . ARG A 1 96 ? 3.613 -4.783 6.303 1.00 94.44 96 ARG A C 1
ATOM 747 O O . ARG A 1 96 ? 4.442 -4.028 5.792 1.00 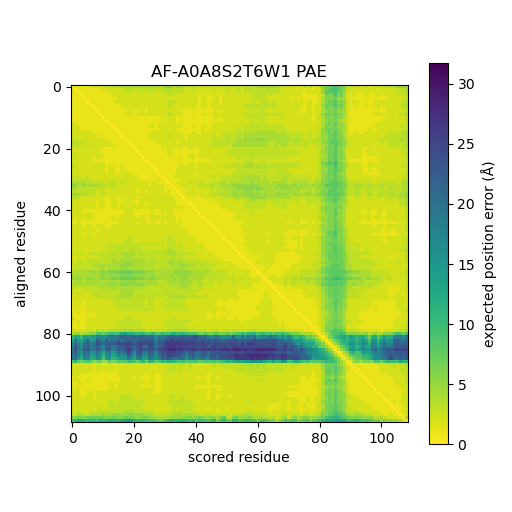94.44 96 ARG A O 1
ATOM 754 N N . ARG A 1 97 ? 3.218 -5.910 5.710 1.00 93.19 97 ARG A N 1
ATOM 755 C CA . ARG A 1 97 ? 3.661 -6.301 4.363 1.00 93.19 97 ARG A CA 1
ATOM 756 C C . ARG A 1 97 ? 3.199 -5.306 3.306 1.00 93.19 97 ARG A C 1
ATOM 758 O O . ARG A 1 97 ? 3.994 -4.952 2.439 1.00 93.19 97 ARG A O 1
ATOM 765 N N . ILE A 1 98 ? 1.956 -4.828 3.395 1.00 96.25 98 ILE A N 1
ATOM 766 C CA . ILE A 1 98 ? 1.455 -3.778 2.500 1.00 96.25 98 ILE A CA 1
ATOM 767 C C . ILE A 1 98 ? 2.265 -2.496 2.662 1.00 96.25 98 ILE A C 1
ATOM 769 O O . ILE A 1 98 ? 2.731 -1.978 1.654 1.00 96.25 98 ILE A O 1
ATOM 773 N N . ILE A 1 99 ? 2.525 -2.048 3.894 1.00 95.69 99 ILE A N 1
ATOM 774 C CA . ILE A 1 99 ? 3.344 -0.852 4.167 1.00 95.69 99 ILE A CA 1
ATOM 775 C C . ILE A 1 99 ? 4.736 -0.967 3.525 1.00 95.69 99 ILE A C 1
ATOM 777 O O . ILE A 1 99 ? 5.240 -0.031 2.906 1.00 95.69 99 ILE A O 1
ATOM 781 N N . LYS A 1 100 ? 5.366 -2.144 3.608 1.00 94.50 100 LYS A N 1
ATOM 782 C CA . LYS A 1 100 ? 6.660 -2.379 2.952 1.00 94.50 100 LYS A CA 1
ATOM 783 C C . LYS A 1 100 ? 6.570 -2.250 1.426 1.00 94.50 100 LYS A C 1
ATOM 785 O O . LYS A 1 100 ? 7.507 -1.768 0.792 1.00 94.50 100 LYS A O 1
ATOM 790 N N . GLY A 1 101 ? 5.457 -2.686 0.841 1.00 95.81 101 GLY A N 1
ATOM 791 C CA . GLY A 1 101 ? 5.148 -2.479 -0.570 1.00 95.81 101 GLY A CA 1
ATOM 792 C C . GLY A 1 101 ? 4.964 -1.002 -0.913 1.00 95.81 101 GLY A C 1
ATOM 793 O O . GLY A 1 101 ? 5.613 -0.514 -1.832 1.00 95.81 101 GLY A O 1
ATOM 794 N N . THR A 1 102 ? 4.133 -0.272 -0.162 1.00 96.56 102 THR A N 1
ATOM 795 C CA . THR A 1 102 ? 3.807 1.138 -0.448 1.00 96.56 102 THR A CA 1
ATOM 796 C C . THR A 1 102 ? 5.030 2.050 -0.399 1.00 96.56 102 THR A C 1
ATOM 798 O O . THR A 1 102 ? 5.081 3.038 -1.125 1.00 96.56 102 THR A O 1
ATOM 801 N N . ASN A 1 103 ? 6.053 1.701 0.385 1.00 95.12 103 ASN A N 1
ATOM 802 C CA . ASN A 1 103 ? 7.314 2.447 0.416 1.00 95.12 103 ASN A CA 1
ATOM 803 C C . ASN A 1 103 ? 8.021 2.512 -0.947 1.00 95.12 103 ASN A C 1
ATOM 805 O O . ASN A 1 103 ? 8.785 3.440 -1.165 1.00 95.12 103 ASN A O 1
ATOM 809 N N . VAL A 1 104 ? 7.745 1.588 -1.876 1.00 96.25 104 VAL A N 1
ATOM 810 C CA . VAL A 1 104 ? 8.256 1.676 -3.257 1.00 96.25 104 VAL A CA 1
ATOM 811 C C . VAL A 1 104 ? 7.733 2.918 -3.973 1.00 96.25 104 VAL A C 1
ATOM 813 O O . VAL A 1 104 ? 8.425 3.437 -4.832 1.00 96.25 104 VAL A O 1
ATOM 816 N N . PHE A 1 105 ? 6.532 3.387 -3.633 1.00 96.00 105 PHE A N 1
ATOM 817 C CA . PHE A 1 105 ? 5.934 4.567 -4.252 1.00 96.00 105 PHE A CA 1
ATOM 818 C C . PHE A 1 105 ? 6.181 5.846 -3.450 1.00 96.00 105 PHE A C 1
ATOM 820 O O . PHE A 1 105 ? 6.406 6.901 -4.028 1.00 96.00 105 PHE A O 1
ATOM 827 N N . PHE A 1 106 ? 6.138 5.764 -2.118 1.00 95.19 106 PHE A N 1
ATOM 828 C CA . PHE A 1 106 ? 6.178 6.953 -1.260 1.00 95.19 106 PHE A CA 1
ATOM 829 C C . PHE A 1 106 ? 7.550 7.263 -0.651 1.00 95.19 106 PHE A C 1
ATOM 831 O O . PHE A 1 106 ? 7.711 8.340 -0.089 1.00 95.19 106 PHE A O 1
ATOM 838 N N . ASN A 1 107 ? 8.504 6.327 -0.681 1.00 93.25 107 ASN A N 1
ATOM 839 C CA . ASN A 1 107 ? 9.764 6.452 0.061 1.00 93.25 107 ASN A CA 1
ATOM 840 C C . ASN A 1 107 ? 10.892 5.602 -0.557 1.00 93.25 107 ASN A C 1
ATOM 842 O O . ASN A 1 107 ? 11.558 4.839 0.149 1.00 93.25 107 ASN A O 1
ATOM 846 N N . TYR A 1 108 ? 11.020 5.645 -1.886 1.00 88.06 108 TYR A N 1
ATOM 847 C CA . TYR A 1 108 ? 12.026 4.873 -2.619 1.00 88.06 108 TYR A CA 1
ATOM 848 C C . TYR A 1 108 ? 13.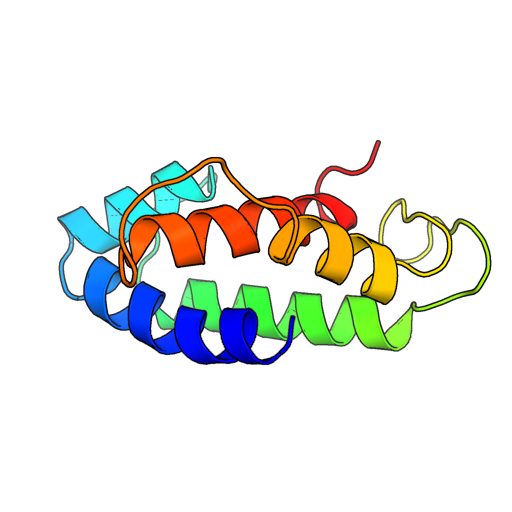427 5.496 -2.536 1.00 88.06 108 TYR A C 1
ATOM 850 O O . TYR A 1 108 ? 14.401 4.753 -2.396 1.00 88.06 108 TYR A O 1
ATOM 858 N N . THR A 1 109 ? 13.505 6.828 -2.608 1.00 79.19 109 THR A N 1
ATOM 859 C CA . THR A 1 109 ? 14.723 7.648 -2.513 1.00 79.19 109 THR A CA 1
ATOM 860 C C . THR A 1 109 ? 14.868 8.323 -1.156 1.00 79.19 109 THR A C 1
ATOM 862 O O . THR A 1 109 ? 13.836 8.664 -0.534 1.00 79.19 109 THR A O 1
#

Organism: NCBI:txid392030

Nearest PDB structures (foldseek):
  3n2z-assembly1_B-2  TM=9.010E-01  e=3.872E-07  Homo sapiens
  4ebb-assembly2_B  TM=8.494E-01  e=9.509E-04  Homo sapiens
  4ebb-assembly1_A  TM=6.865E-01  e=6.246E-04  Homo sapiens

Mean predicted aligned error: 3.86 Å

Foldseek 3Di:
DVVLVVVLLVLLCVQFVDQVSQVVLCVLLVPPDGDPGSVVVVVVLVVLVVVLVVPQAQAFDPDQHGAGHRLVVVLVCQLPVDPDDDDDDDSVNSSNSNSSSCCRGVPVD

Solvent-accessible surface area (backbone atoms only — not comparable to full-atom values): 6100 Å² total; per-residue (Å²): 84,69,67,54,62,60,49,28,57,58,26,47,49,64,48,33,72,39,74,69,26,24,48,47,50,22,60,74,70,65,49,96,59,79,54,89,48,54,62,62,59,49,50,55,51,50,53,49,52,51,50,38,66,77,61,53,36,92,48,67,44,73,83,94,42,55,33,57,48,32,37,50,58,52,24,35,48,41,41,56,49,79,75,74,90,76,71,93,84,49,46,66,57,44,45,52,25,47,52,52,16,50,32,45,61,78,57,59,120

InterPro domains:
  IPR042269 Serine carboxypeptidase S28, SKS domain [G3DSA:1.20.120.980] (1-109)

Radius of gyration: 14.02 Å; Cα contacts (8 Å, |Δi|>4): 119; chains: 1; bounding box: 28×31×36 Å

pLDDT: mean 92.65, std 11.59, range [47.59, 98.44]